Protein AF-A0A7W5G6T4-F1 (afdb_monomer)

Organism: NCBI:txid257772

Secondary structure (DSSP, 8-state):
-HHHHHHHHHHHHHHHHHHHHHHHH-HHHHHHHHHHHHHHHHHHHHHHHHHH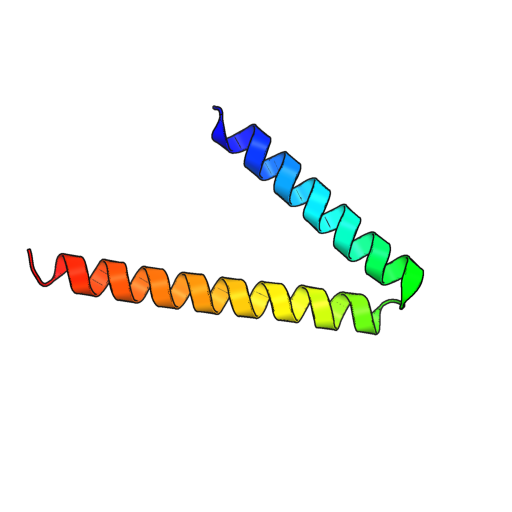HHHHTT-

Sequence (59 aa):
MRHFLFDTLGLAGFGAMTYGLYLRFGLADALITSGGLLLLLALAGARAAKRAAAKGDAA

Solvent-accessible surface area (backbone atoms only — not comparable to full-atom values): 3282 Å² total; per-residue (Å²): 119,77,62,59,59,54,52,52,50,48,53,51,50,51,50,54,50,44,49,50,38,29,78,73,68,30,66,67,57,24,49,54,53,52,51,50,52,51,50,52,49,50,52,51,50,53,52,48,52,53,53,52,52,61,57,59,79,74,109

Radius of gyration: 16.16 Å; Cα contacts (8 Å, |Δi|>4): 11; chains: 1; bounding box: 28×27×44 Å

Foldseek 3Di:
DVVVVVVVVVVVVLVVVLVVCCVPPNDPRSCVVVVVVVVVVVVVVVVVVVVVVVVVVVD

Structure (mmCIF, N/CA/C/O backbone):
data_AF-A0A7W5G6T4-F1
#
_entry.id   AF-A0A7W5G6T4-F1
#
loop_
_atom_site.group_PDB
_atom_site.id
_atom_site.type_symbol
_atom_site.label_atom_id
_atom_site.label_alt_id
_atom_site.label_comp_id
_atom_site.label_asym_id
_atom_site.label_entity_id
_atom_site.label_seq_id
_atom_site.pdbx_PDB_ins_code
_atom_site.Cartn_x
_atom_site.Cartn_y
_atom_site.Cartn_z
_atom_site.occupancy
_atom_site.B_iso_or_equiv
_atom_site.auth_seq_id
_atom_site.auth_comp_id
_atom_site.auth_asym_id
_atom_site.auth_atom_id
_atom_site.pdbx_PDB_model_num
ATOM 1 N N . MET A 1 1 ? -12.136 17.469 8.438 1.00 51.03 1 MET A N 1
ATOM 2 C CA . MET A 1 1 ? -11.565 17.829 7.116 1.00 51.03 1 MET A CA 1
ATOM 3 C C . MET A 1 1 ? -10.049 17.642 7.018 1.00 51.03 1 MET A C 1
ATOM 5 O O . MET A 1 1 ? -9.590 17.238 5.964 1.00 51.03 1 MET A O 1
ATOM 9 N N . ARG A 1 2 ? -9.262 17.852 8.089 1.00 59.06 2 ARG A N 1
ATOM 10 C CA . ARG A 1 2 ? -7.793 17.677 8.059 1.00 59.06 2 ARG A CA 1
ATOM 11 C C . ARG A 1 2 ? -7.323 16.248 7.715 1.00 59.06 2 ARG A C 1
ATOM 13 O O . ARG A 1 2 ? -6.256 16.103 7.145 1.00 59.06 2 ARG A O 1
ATOM 20 N N . HIS A 1 3 ? -8.129 15.225 8.014 1.00 71.25 3 HIS A N 1
ATOM 21 C CA . HIS A 1 3 ? -7.792 13.812 7.782 1.00 71.25 3 HIS A CA 1
ATOM 22 C C . HIS A 1 3 ? -7.741 13.439 6.289 1.00 71.25 3 HIS A C 1
ATOM 24 O O . HIS A 1 3 ? -6.788 12.811 5.854 1.00 71.25 3 HIS A O 1
ATOM 30 N N . PHE A 1 4 ? -8.681 13.944 5.478 1.00 82.06 4 PHE A N 1
ATOM 31 C CA . PHE A 1 4 ? -8.767 13.608 4.050 1.00 82.06 4 PHE A CA 1
ATOM 32 C C . PHE A 1 4 ? -7.531 14.012 3.241 1.00 82.06 4 PHE A C 1
ATOM 34 O O . PHE A 1 4 ? -7.140 13.283 2.338 1.00 82.06 4 PHE A O 1
ATOM 41 N N . LEU A 1 5 ? -6.912 15.15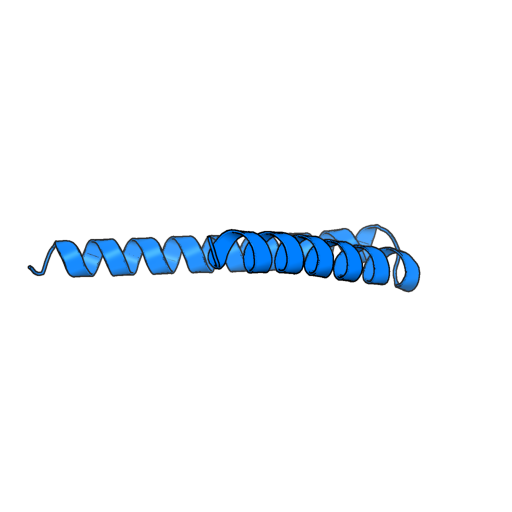7 3.556 1.00 87.50 5 LEU A N 1
ATOM 42 C CA . LEU A 1 5 ? -5.686 15.598 2.880 1.00 87.50 5 LEU A CA 1
ATOM 43 C C . LEU A 1 5 ? -4.501 14.683 3.200 1.00 87.50 5 LEU A C 1
ATOM 45 O O . LEU A 1 5 ? -3.710 14.381 2.315 1.00 87.50 5 LEU A O 1
ATOM 49 N N . PHE A 1 6 ? -4.376 14.231 4.450 1.00 88.94 6 PHE A N 1
ATOM 50 C CA . PHE A 1 6 ? -3.313 13.300 4.831 1.00 88.94 6 PHE A CA 1
ATOM 51 C C . PHE A 1 6 ? -3.561 11.894 4.287 1.00 88.94 6 PHE A C 1
ATOM 53 O O . PHE A 1 6 ? -2.608 11.242 3.866 1.00 88.94 6 PHE A O 1
ATOM 60 N N . ASP A 1 7 ? -4.819 11.458 4.221 1.00 88.00 7 ASP A N 1
ATOM 61 C CA . ASP A 1 7 ? -5.177 10.161 3.648 1.00 88.00 7 ASP A CA 1
ATOM 62 C C . ASP A 1 7 ? -4.870 10.118 2.145 1.00 88.00 7 ASP A C 1
ATOM 64 O O . ASP A 1 7 ? -4.240 9.173 1.671 1.00 88.00 7 ASP A O 1
ATOM 68 N N . THR A 1 8 ? -5.241 11.158 1.386 1.00 92.88 8 THR A N 1
ATOM 69 C CA . THR A 1 8 ? -4.976 11.213 -0.062 1.00 92.88 8 THR A CA 1
ATOM 70 C C . THR A 1 8 ? -3.493 11.392 -0.371 1.00 92.88 8 THR A C 1
ATOM 72 O O . THR A 1 8 ? -2.984 10.735 -1.278 1.00 92.88 8 THR A O 1
ATOM 75 N N . LEU A 1 9 ? -2.775 12.214 0.403 1.00 94.12 9 LEU A N 1
ATOM 76 C CA . LEU A 1 9 ? -1.324 12.371 0.277 1.00 94.12 9 LEU A CA 1
ATOM 77 C C . LEU A 1 9 ? -0.596 11.057 0.594 1.00 94.12 9 LEU A C 1
ATOM 79 O O . LEU A 1 9 ? 0.326 10.673 -0.124 1.00 94.12 9 LEU A O 1
ATOM 83 N N . GLY A 1 10 ? -1.029 10.347 1.639 1.00 91.50 10 GLY A N 1
ATOM 84 C CA . GLY A 1 10 ? -0.491 9.040 2.005 1.00 91.50 10 GLY A CA 1
ATOM 85 C C . GLY A 1 10 ? -0.715 7.998 0.911 1.00 91.50 10 GLY A C 1
ATOM 86 O O . GLY A 1 10 ? 0.211 7.271 0.559 1.00 91.50 10 GLY A O 1
ATOM 87 N N . LEU A 1 11 ? -1.911 7.970 0.318 1.00 92.50 11 LEU A N 1
ATOM 88 C CA . LEU A 1 11 ? -2.257 7.032 -0.752 1.00 92.50 11 LEU A CA 1
ATOM 89 C C . LEU A 1 11 ? -1.483 7.337 -2.046 1.00 92.50 11 LEU A C 1
ATOM 91 O O . LEU A 1 11 ? -0.953 6.423 -2.678 1.00 92.50 11 LEU A O 1
ATOM 95 N N . ALA A 1 12 ? -1.331 8.619 -2.393 1.00 95.31 12 ALA A N 1
ATOM 96 C CA . ALA A 1 12 ? -0.509 9.053 -3.522 1.00 95.31 12 ALA A CA 1
ATOM 97 C C . ALA A 1 12 ? 0.979 8.720 -3.314 1.00 95.31 12 ALA A C 1
ATOM 99 O O . ALA A 1 12 ? 1.628 8.192 -4.217 1.00 95.31 12 ALA A O 1
ATOM 100 N N . GLY A 1 13 ? 1.513 8.974 -2.115 1.00 94.62 13 GLY A N 1
ATOM 101 C CA . GLY A 1 13 ? 2.892 8.645 -1.754 1.00 94.62 13 GLY A CA 1
ATOM 102 C C . GLY A 1 13 ? 3.166 7.140 -1.773 1.00 94.62 13 GLY A C 1
ATOM 103 O O . GLY A 1 13 ? 4.177 6.710 -2.327 1.00 94.62 13 GLY A O 1
ATOM 104 N N . PHE A 1 14 ? 2.248 6.330 -1.238 1.00 93.81 14 PHE A N 1
ATOM 105 C CA . PHE A 1 14 ? 2.347 4.871 -1.291 1.00 93.81 14 PHE A CA 1
ATOM 106 C C . PHE A 1 14 ? 2.350 4.363 -2.738 1.00 93.81 14 PHE A C 1
ATOM 108 O O . PHE A 1 14 ? 3.214 3.570 -3.106 1.00 93.81 14 PHE A O 1
ATOM 115 N N . GLY A 1 15 ? 1.457 4.887 -3.586 1.00 93.75 15 GLY A N 1
ATOM 116 C CA . GLY A 1 15 ? 1.427 4.562 -5.012 1.00 93.75 15 GLY A CA 1
ATOM 117 C C . GLY A 1 15 ? 2.728 4.926 -5.734 1.00 93.75 15 GLY A C 1
ATOM 118 O O . GLY A 1 15 ? 3.282 4.099 -6.456 1.00 93.75 15 GLY A O 1
ATOM 119 N N . ALA A 1 16 ? 3.264 6.126 -5.492 1.00 96.25 16 ALA A N 1
ATOM 120 C CA . ALA A 1 16 ? 4.539 6.563 -6.063 1.00 96.25 16 ALA A CA 1
ATOM 121 C C . ALA A 1 16 ? 5.718 5.689 -5.598 1.00 96.25 16 ALA A C 1
ATOM 123 O O . ALA A 1 16 ? 6.584 5.346 -6.403 1.00 96.25 16 ALA A O 1
ATOM 124 N N . MET A 1 17 ? 5.733 5.274 -4.327 1.00 95.38 17 MET A N 1
ATOM 125 C CA . MET A 1 17 ? 6.742 4.362 -3.783 1.00 95.38 17 MET A CA 1
ATOM 126 C C . MET A 1 17 ? 6.681 2.984 -4.456 1.00 95.38 17 MET A C 1
ATOM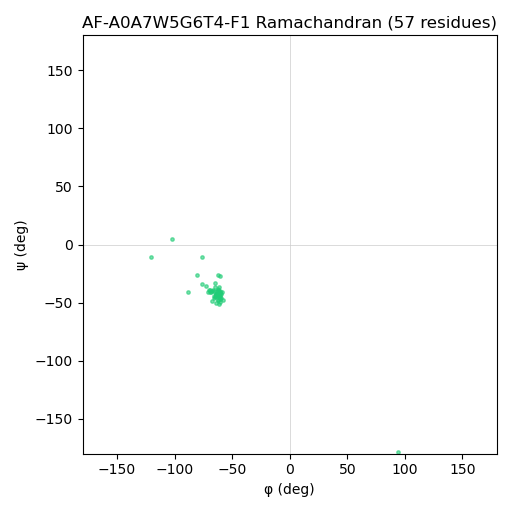 128 O O . MET A 1 17 ? 7.704 2.489 -4.929 1.00 95.38 17 MET A O 1
ATOM 132 N N . THR A 1 18 ? 5.494 2.372 -4.543 1.00 94.81 18 THR A N 1
ATOM 133 C CA . THR A 1 18 ? 5.316 1.070 -5.208 1.00 94.81 18 THR A CA 1
ATOM 134 C C . THR A 1 18 ? 5.670 1.147 -6.691 1.00 94.81 18 THR A C 1
ATOM 136 O O . THR A 1 18 ? 6.308 0.238 -7.220 1.00 94.81 18 THR A O 1
ATOM 139 N N . TYR A 1 19 ? 5.334 2.253 -7.358 1.00 94.88 19 TYR A N 1
ATOM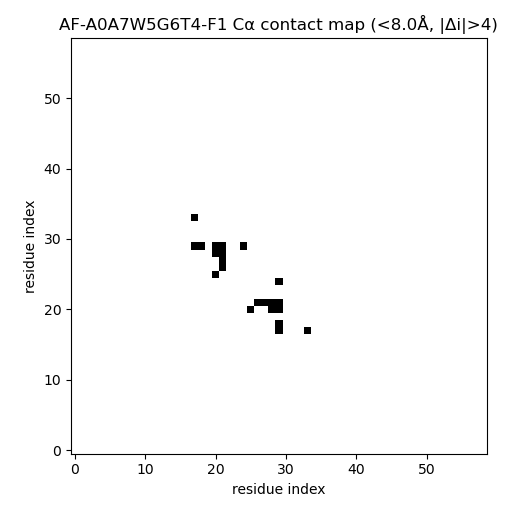 140 C CA . TYR A 1 19 ? 5.715 2.475 -8.749 1.00 94.88 19 TYR A CA 1
ATOM 141 C C . TYR A 1 19 ? 7.234 2.636 -8.919 1.00 94.88 19 TYR A C 1
ATOM 143 O O . TYR A 1 19 ? 7.816 2.076 -9.843 1.00 94.88 19 TYR A O 1
ATOM 151 N N . GLY A 1 20 ? 7.911 3.325 -7.997 1.00 95.56 20 GLY A N 1
ATOM 152 C CA . GLY A 1 20 ? 9.374 3.405 -7.980 1.00 95.56 20 GLY A CA 1
ATOM 153 C C . GLY A 1 20 ? 10.043 2.034 -7.826 1.00 95.56 20 GLY A C 1
ATOM 154 O O . GLY A 1 20 ? 11.015 1.741 -8.524 1.00 95.56 20 GLY A O 1
ATOM 155 N N . LEU A 1 21 ? 9.493 1.166 -6.970 1.00 95.06 21 LEU A N 1
ATOM 156 C CA . LEU A 1 21 ? 9.952 -0.221 -6.834 1.00 95.06 21 LEU A CA 1
ATOM 157 C C . LEU A 1 21 ? 9.751 -1.008 -8.131 1.00 95.06 21 LEU A C 1
ATOM 159 O O . LEU A 1 21 ? 10.670 -1.702 -8.561 1.00 95.06 21 LEU A O 1
ATOM 163 N N . TYR A 1 22 ? 8.600 -0.837 -8.786 1.00 94.75 22 TYR A N 1
ATOM 164 C CA . TYR A 1 22 ? 8.327 -1.448 -10.085 1.00 94.75 22 TYR A CA 1
ATOM 165 C C . TYR A 1 22 ? 9.355 -1.033 -11.142 1.00 94.75 22 TYR A C 1
ATOM 167 O O . TYR A 1 22 ? 9.914 -1.889 -11.823 1.00 94.75 22 TYR A O 1
ATOM 175 N N . LEU A 1 23 ? 9.658 0.263 -11.246 1.00 95.62 23 LEU A N 1
ATOM 176 C CA . LEU A 1 23 ? 10.634 0.766 -12.214 1.00 95.62 23 LEU A CA 1
ATOM 177 C C . LEU A 1 23 ? 12.060 0.270 -11.942 1.00 95.62 23 LEU A C 1
ATOM 179 O O . LEU A 1 23 ? 12.834 0.095 -12.879 1.00 95.62 23 LEU A O 1
ATOM 183 N N . ARG A 1 24 ? 12.430 0.078 -10.670 1.00 95.88 24 ARG A N 1
ATOM 184 C CA . ARG A 1 24 ? 13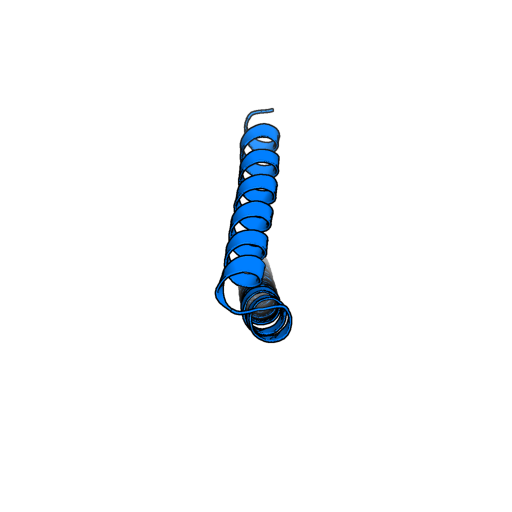.804 -0.267 -10.281 1.00 95.88 24 ARG A CA 1
ATOM 185 C C . ARG A 1 24 ? 14.080 -1.768 -10.274 1.00 95.88 24 ARG A C 1
ATOM 187 O O . ARG A 1 24 ? 15.177 -2.169 -10.652 1.00 95.88 24 ARG A O 1
ATOM 194 N N . PHE A 1 25 ? 13.129 -2.560 -9.796 1.00 94.00 25 PHE A N 1
ATOM 195 C CA . PHE A 1 25 ? 13.315 -3.984 -9.503 1.00 94.00 25 PHE A CA 1
ATOM 196 C C . PHE A 1 25 ? 12.357 -4.881 -10.303 1.00 94.00 25 PHE A C 1
ATOM 198 O O . PHE A 1 25 ? 12.551 -6.087 -10.390 1.00 94.00 25 PHE A O 1
ATOM 205 N N . GLY A 1 26 ? 11.358 -4.296 -10.967 1.00 93.81 26 GLY A N 1
ATOM 206 C CA . GLY A 1 26 ? 10.369 -5.019 -11.756 1.00 93.81 26 GLY A CA 1
ATOM 207 C C . GLY A 1 26 ? 9.097 -5.353 -10.976 1.00 93.81 26 GLY A C 1
ATOM 208 O O . GLY A 1 26 ? 8.906 -4.983 -9.816 1.00 93.81 26 GLY A O 1
ATOM 209 N N . LEU A 1 27 ? 8.181 -6.046 -11.657 1.00 94.19 27 LEU A N 1
ATOM 210 C CA . LEU A 1 27 ? 6.832 -6.315 -11.151 1.00 94.19 27 LEU A CA 1
ATOM 211 C C . LEU A 1 27 ? 6.826 -7.217 -9.915 1.00 94.19 27 LEU A C 1
ATOM 213 O O . LEU A 1 27 ? 6.116 -6.931 -8.955 1.00 94.19 27 LEU A O 1
ATOM 217 N N . ALA A 1 28 ? 7.620 -8.287 -9.933 1.00 95.44 28 ALA A N 1
ATOM 218 C CA . ALA A 1 28 ? 7.614 -9.285 -8.869 1.00 95.44 28 ALA A CA 1
ATOM 219 C C . ALA A 1 28 ? 8.005 -8.675 -7.513 1.00 95.44 28 ALA A C 1
ATOM 221 O O . ALA A 1 28 ? 7.249 -8.788 -6.548 1.00 95.44 28 ALA A O 1
ATOM 222 N N . ASP A 1 29 ? 9.125 -7.954 -7.461 1.00 94.31 29 ASP A N 1
ATOM 223 C CA . ASP A 1 29 ? 9.621 -7.337 -6.229 1.00 94.31 29 ASP A CA 1
ATOM 224 C C . ASP A 1 29 ? 8.669 -6.256 -5.697 1.00 94.31 29 ASP A C 1
ATOM 226 O O . ASP A 1 29 ? 8.439 -6.161 -4.486 1.00 94.31 29 ASP A O 1
ATOM 230 N N . ALA A 1 30 ? 8.037 -5.482 -6.586 1.00 95.00 30 ALA A N 1
ATOM 231 C CA . ALA A 1 30 ? 7.022 -4.500 -6.209 1.00 95.00 30 ALA A CA 1
ATOM 232 C C . ALA A 1 30 ? 5.778 -5.151 -5.576 1.00 95.00 30 ALA A C 1
ATOM 234 O O . ALA A 1 30 ? 5.250 -4.636 -4.585 1.00 95.00 30 A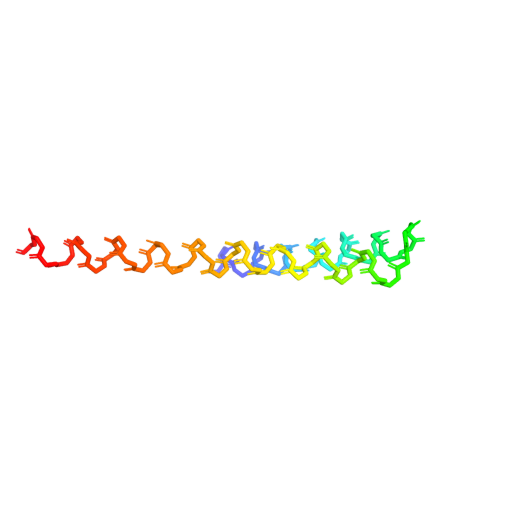LA A O 1
ATOM 235 N N . LEU A 1 31 ? 5.314 -6.293 -6.098 1.00 95.00 31 LEU A N 1
ATOM 236 C CA . LEU A 1 31 ? 4.176 -7.020 -5.523 1.00 95.00 31 LEU A CA 1
ATOM 237 C C . LEU A 1 31 ? 4.532 -7.685 -4.190 1.00 95.00 31 LEU A C 1
ATOM 239 O O . LEU A 1 31 ? 3.733 -7.628 -3.259 1.00 95.00 31 LEU A O 1
ATOM 243 N N . ILE A 1 32 ? 5.719 -8.284 -4.071 1.00 96.81 32 ILE A N 1
ATOM 244 C CA . ILE A 1 32 ? 6.162 -8.933 -2.827 1.00 96.81 32 ILE A CA 1
ATOM 245 C C . ILE A 1 32 ? 6.259 -7.903 -1.698 1.00 96.81 32 ILE A C 1
ATOM 247 O O . ILE A 1 32 ? 5.734 -8.117 -0.605 1.00 96.81 32 ILE A O 1
ATOM 251 N N . THR A 1 33 ? 6.894 -6.763 -1.965 1.00 95.44 33 THR A N 1
ATOM 252 C CA . THR A 1 33 ? 7.075 -5.698 -0.970 1.00 95.44 33 THR A CA 1
ATOM 253 C C . THR A 1 33 ? 5.753 -5.036 -0.581 1.00 95.44 33 THR A C 1
ATOM 255 O O . THR A 1 33 ? 5.457 -4.921 0.609 1.00 95.44 33 THR A O 1
ATOM 258 N N . SER A 1 34 ? 4.922 -4.643 -1.552 1.00 94.19 34 SER A N 1
ATOM 259 C CA . SER A 1 34 ? 3.608 -4.045 -1.273 1.00 94.19 34 SER A CA 1
ATOM 260 C C . SER A 1 34 ? 2.661 -5.028 -0.578 1.00 94.19 34 SER A C 1
ATOM 262 O O . SER A 1 34 ? 2.031 -4.665 0.416 1.00 94.19 34 SER A O 1
ATOM 264 N N . GLY A 1 35 ? 2.618 -6.287 -1.019 1.00 94.56 35 GLY A N 1
ATOM 265 C CA . GLY A 1 35 ? 1.858 -7.351 -0.366 1.00 94.56 35 GLY A CA 1
ATOM 266 C C . GLY A 1 35 ? 2.319 -7.600 1.072 1.00 94.56 35 GLY A C 1
ATOM 267 O O . GLY A 1 35 ? 1.489 -7.714 1.974 1.00 94.56 35 GLY A O 1
ATOM 268 N N . GLY A 1 36 ? 3.633 -7.594 1.317 1.00 96.50 36 GLY A N 1
ATOM 269 C CA . GLY A 1 36 ? 4.203 -7.685 2.661 1.00 96.50 36 GLY A CA 1
ATOM 270 C C . GLY A 1 36 ? 3.774 -6.528 3.569 1.00 96.50 36 GLY A C 1
ATOM 271 O O . GLY A 1 36 ? 3.381 -6.755 4.713 1.00 96.50 36 GLY A O 1
ATOM 272 N N . LEU A 1 37 ? 3.770 -5.293 3.060 1.00 94.88 37 LEU A N 1
ATOM 273 C CA . LEU A 1 37 ? 3.294 -4.123 3.808 1.00 94.88 37 LEU A CA 1
ATOM 274 C C . LEU A 1 37 ? 1.799 -4.215 4.139 1.00 94.88 37 LEU A C 1
ATOM 276 O O . LEU A 1 37 ? 1.408 -3.930 5.272 1.00 94.88 37 LEU A O 1
ATOM 280 N N . LEU A 1 38 ? 0.968 -4.652 3.187 1.00 94.50 38 LEU A N 1
ATOM 28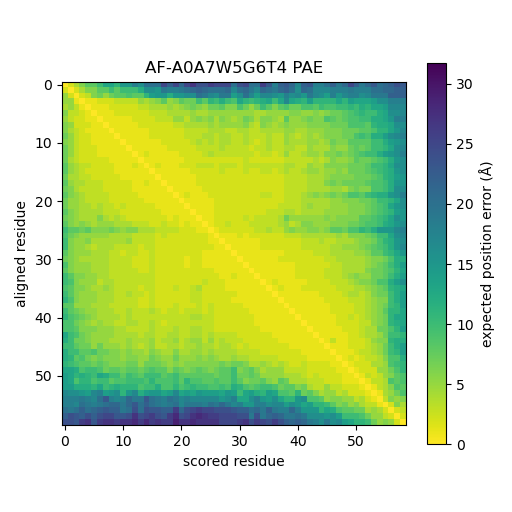1 C CA . LEU A 1 38 ? -0.463 -4.867 3.419 1.00 94.50 38 LEU A CA 1
ATOM 282 C C . LEU A 1 38 ? -0.709 -5.947 4.479 1.00 94.50 38 LEU A C 1
ATOM 284 O O . LEU A 1 38 ? -1.569 -5.773 5.343 1.00 94.50 38 LEU A O 1
ATOM 288 N N . LEU A 1 39 ? 0.080 -7.024 4.467 1.00 96.44 39 LEU A N 1
ATOM 289 C CA . LEU A 1 39 ? 0.013 -8.064 5.489 1.00 96.44 39 LEU A CA 1
ATOM 290 C C . LEU A 1 39 ? 0.363 -7.501 6.874 1.00 96.44 39 LEU A C 1
ATOM 292 O O . LEU A 1 39 ? -0.392 -7.695 7.825 1.00 96.44 39 LEU A O 1
ATOM 296 N N . LEU A 1 40 ? 1.457 -6.744 6.994 1.00 96.88 40 LEU A N 1
ATOM 297 C CA . LEU A 1 40 ? 1.842 -6.102 8.256 1.00 96.88 40 LEU A CA 1
ATOM 298 C C . LEU A 1 40 ? 0.760 -5.147 8.773 1.00 96.88 40 LEU A C 1
ATOM 300 O O . LEU A 1 40 ? 0.463 -5.150 9.970 1.00 96.88 40 LEU A O 1
ATOM 304 N N . LEU A 1 41 ? 0.136 -4.370 7.884 1.00 93.25 41 LEU A N 1
ATOM 305 C CA . LEU A 1 41 ? -0.964 -3.479 8.239 1.00 93.25 41 LEU A CA 1
ATOM 306 C C . LEU A 1 41 ? -2.185 -4.261 8.745 1.00 93.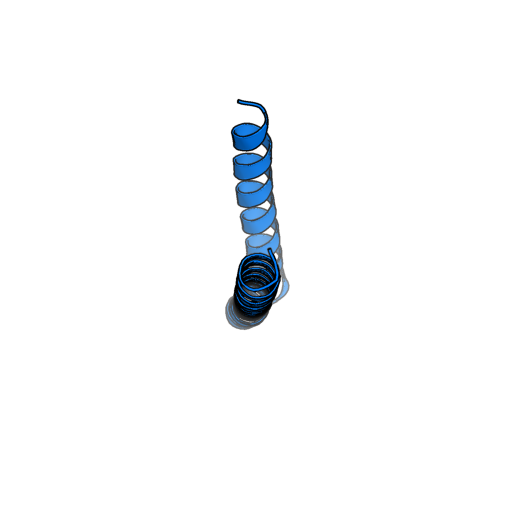25 41 LEU A C 1
ATOM 308 O O . LEU A 1 41 ? -2.766 -3.889 9.765 1.00 93.25 41 LEU A O 1
ATOM 312 N N . ALA A 1 42 ? -2.540 -5.372 8.095 1.00 95.19 42 ALA A N 1
ATOM 313 C CA . ALA A 1 42 ? -3.626 -6.243 8.538 1.00 95.19 42 ALA A CA 1
ATOM 314 C C . ALA A 1 42 ? -3.350 -6.837 9.931 1.00 95.19 42 ALA A C 1
ATOM 316 O O . ALA A 1 42 ? -4.228 -6.820 10.797 1.00 95.19 42 ALA A O 1
ATOM 317 N N . LEU A 1 43 ? -2.117 -7.294 10.191 1.00 96.44 43 LEU A N 1
ATOM 318 C CA . LEU A 1 43 ? -1.707 -7.767 11.517 1.00 96.44 43 LEU A CA 1
ATOM 319 C C . LEU A 1 43 ? -1.768 -6.655 12.572 1.00 96.44 43 LEU A C 1
ATOM 321 O O . LEU A 1 43 ? -2.234 -6.892 13.691 1.00 96.44 43 LEU A O 1
ATOM 325 N N . ALA A 1 44 ? -1.321 -5.444 12.237 1.00 94.88 44 ALA A N 1
ATOM 326 C CA . ALA A 1 44 ? -1.401 -4.294 13.131 1.00 94.88 44 ALA A CA 1
ATOM 327 C C . ALA A 1 44 ? -2.860 -3.943 13.462 1.00 94.88 44 ALA A C 1
ATOM 329 O O . ALA A 1 44 ? -3.190 -3.753 14.635 1.00 94.88 44 ALA A O 1
ATOM 330 N N . GLY A 1 45 ? -3.741 -3.946 12.457 1.00 93.88 45 GLY A N 1
ATOM 331 C CA . GLY A 1 45 ?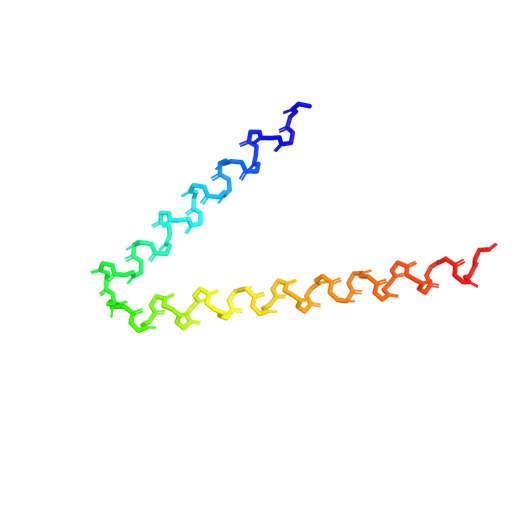 -5.181 -3.746 12.618 1.00 93.88 45 GLY A CA 1
ATOM 332 C C . GLY A 1 45 ? -5.825 -4.814 13.504 1.00 93.88 45 GLY A C 1
ATOM 333 O O . GLY A 1 45 ? -6.515 -4.480 14.467 1.00 93.88 45 GLY A O 1
ATOM 334 N N . ALA A 1 46 ? -5.524 -6.094 13.268 1.00 93.94 46 ALA A N 1
ATOM 335 C CA . ALA A 1 46 ? -6.010 -7.195 14.100 1.00 93.94 46 ALA A CA 1
ATOM 336 C C . ALA A 1 46 ? -5.529 -7.075 15.558 1.00 93.94 46 ALA A C 1
ATOM 338 O O . ALA A 1 46 ? -6.292 -7.306 16.500 1.00 93.94 46 ALA A O 1
ATOM 339 N N . ARG A 1 47 ? -4.271 -6.664 15.771 1.00 93.62 47 ARG A N 1
ATOM 340 C CA . ARG A 1 47 ? -3.714 -6.453 17.115 1.00 93.62 47 ARG A CA 1
ATOM 341 C C . ARG A 1 47 ? -4.339 -5.249 17.818 1.00 93.62 47 ARG A C 1
ATOM 343 O O . ARG A 1 47 ? -4.584 -5.321 19.023 1.00 93.62 47 ARG A O 1
ATOM 350 N N . ALA A 1 48 ? -4.606 -4.165 17.093 1.00 91.38 48 ALA A N 1
ATOM 351 C CA . ALA A 1 48 ? -5.303 -2.995 17.617 1.00 91.38 48 ALA A CA 1
ATOM 352 C C . ALA A 1 48 ? -6.749 -3.335 18.009 1.00 91.38 48 ALA A C 1
ATOM 354 O O . ALA A 1 48 ? -7.162 -3.008 19.120 1.00 91.38 48 ALA A O 1
ATOM 355 N N . ALA A 1 49 ? -7.473 -4.074 17.163 1.00 89.38 49 ALA A N 1
ATOM 356 C CA . ALA A 1 49 ? -8.829 -4.540 17.445 1.00 89.38 49 ALA A CA 1
ATOM 357 C C . ALA A 1 49 ? -8.885 -5.441 18.689 1.00 89.38 49 ALA A C 1
ATOM 359 O O . ALA A 1 49 ? -9.710 -5.216 19.572 1.00 89.38 49 ALA A O 1
ATOM 360 N N . LYS A 1 50 ? -7.951 -6.398 18.829 1.00 90.38 50 LYS A N 1
ATOM 361 C CA . LYS A 1 50 ? -7.851 -7.224 20.048 1.00 90.38 50 LYS A CA 1
ATOM 362 C C . LYS A 1 50 ? -7.610 -6.393 21.310 1.00 90.38 50 LYS A C 1
ATOM 364 O O . LYS A 1 50 ? -8.215 -6.665 22.340 1.00 90.38 50 LYS A O 1
ATOM 369 N N . ARG A 1 51 ? -6.726 -5.389 21.250 1.00 87.94 51 ARG A N 1
ATOM 370 C CA . ARG A 1 51 ? -6.461 -4.488 22.388 1.00 87.94 51 ARG A CA 1
ATOM 371 C C . ARG A 1 51 ? -7.678 -3.639 22.746 1.00 87.94 51 ARG A C 1
ATOM 373 O O . ARG A 1 51 ? -7.925 -3.426 23.926 1.00 87.94 51 ARG A O 1
ATOM 380 N N . ALA A 1 52 ? -8.410 -3.155 21.745 1.00 85.56 52 ALA A N 1
ATOM 381 C CA . ALA A 1 52 ? -9.630 -2.387 21.958 1.00 85.56 52 ALA A CA 1
ATOM 382 C C . ALA A 1 52 ? -10.716 -3.236 22.637 1.00 85.56 52 ALA A C 1
ATOM 384 O O . ALA A 1 52 ? -11.299 -2.778 23.613 1.00 85.56 52 ALA A O 1
ATOM 385 N N . ALA A 1 53 ? -10.912 -4.483 22.192 1.00 82.44 53 ALA A N 1
ATOM 386 C CA . ALA A 1 53 ? -11.842 -5.426 22.818 1.00 82.44 53 ALA A CA 1
ATOM 387 C C . ALA A 1 53 ? -11.473 -5.717 24.285 1.00 82.44 53 ALA A C 1
ATOM 389 O O . ALA A 1 53 ? -12.292 -5.526 25.174 1.00 82.44 53 ALA A O 1
ATOM 390 N N . ALA A 1 54 ? -10.205 -6.046 24.560 1.00 76.19 54 ALA A N 1
ATOM 391 C CA . ALA A 1 54 ? -9.735 -6.321 25.923 1.00 76.19 54 ALA A CA 1
ATOM 392 C C . ALA A 1 54 ? -9.865 -5.122 26.883 1.00 76.19 54 ALA A C 1
ATOM 394 O O . ALA A 1 54 ? -9.950 -5.302 28.093 1.00 76.19 54 ALA A O 1
ATOM 395 N N . LYS A 1 55 ? -9.853 -3.890 26.358 1.00 71.19 55 LYS A N 1
ATOM 396 C CA . LYS A 1 55 ? -10.053 -2.670 27.152 1.00 71.19 55 LYS A CA 1
ATOM 397 C C . LYS A 1 55 ? -11.536 -2.399 27.444 1.00 71.19 55 LYS A C 1
ATOM 399 O O . LYS A 1 55 ? -11.823 -1.734 28.430 1.00 71.19 55 LYS A O 1
ATOM 404 N N . GLY A 1 56 ? -12.442 -2.886 26.594 1.00 68.06 56 GLY A N 1
ATOM 405 C CA . GLY A 1 56 ? -13.891 -2.779 26.780 1.00 68.06 56 GLY A CA 1
ATOM 406 C C . GLY A 1 56 ? -14.444 -3.756 27.819 1.00 68.06 56 GLY A C 1
ATOM 407 O O . GLY A 1 56 ? -15.331 -3.376 28.563 1.00 68.06 56 GLY A O 1
ATOM 408 N N . ASP A 1 57 ? -13.872 -4.960 27.926 1.00 58.19 57 ASP A N 1
ATOM 409 C CA . ASP A 1 57 ? -14.281 -5.971 28.924 1.00 58.19 57 ASP A CA 1
ATOM 410 C C . ASP A 1 57 ? -13.783 -5.670 30.355 1.00 58.19 57 ASP A C 1
ATOM 412 O O . ASP A 1 57 ? -14.176 -6.336 31.310 1.00 58.19 57 ASP A O 1
ATOM 416 N N . ALA A 1 58 ? -12.880 -4.696 30.510 1.00 56.50 58 ALA A N 1
ATOM 417 C CA . ALA A 1 58 ? -12.297 -4.285 31.791 1.00 56.50 58 ALA A CA 1
ATOM 418 C C . ALA A 1 58 ? -12.911 -2.988 32.364 1.00 56.50 58 ALA A C 1
ATOM 420 O O . ALA A 1 58 ? -12.402 -2.475 33.364 1.00 56.50 58 ALA A O 1
ATOM 421 N N . ALA A 1 59 ? -13.939 -2.440 31.708 1.00 50.53 59 ALA A N 1
ATOM 422 C CA . ALA A 1 59 ? -14.678 -1.238 32.102 1.00 50.53 59 ALA A CA 1
ATOM 423 C C . ALA A 1 59 ? -16.101 -1.606 32.541 1.00 50.53 59 ALA A C 1
ATOM 425 O O . ALA A 1 59 ? -16.610 -0.919 33.453 1.00 50.53 59 ALA A O 1
#

pLDDT: mean 88.57, std 12.03, range [50.53, 96.88]

Mean predicted aligned error: 6.26 Å